Protein AF-A0A081FZS7-F1 (afdb_monomer)

Mean predicted aligned error: 20.23 Å

Sequence (97 aa):
MNGGWRQSRFDQELDEPLGPLANLLDLMLVFACGLIAALVAQSPSLAEHFKPRQAISQGRELPQMPKGMEGAAGQGFESVGQVYRDPKTGKLILIGD

Solvent-accessible surface area (backbone atoms only — not comparable to full-atom values): 6628 Å² total; per-residue (Å²): 138,88,80,87,86,83,75,82,72,74,72,65,55,73,78,49,76,54,68,72,47,53,61,50,50,52,53,50,49,54,48,50,53,52,52,51,52,52,52,39,73,73,32,68,75,53,40,59,72,68,48,77,78,74,83,75,72,78,80,74,84,69,97,63,80,68,92,84,63,89,78,79,66,73,92,84,77,77,92,71,58,54,76,45,68,41,90,89,76,68,47,77,46,76,48,56,132

Organism: NCBI:txid1232683

InterPro domains:
  IPR01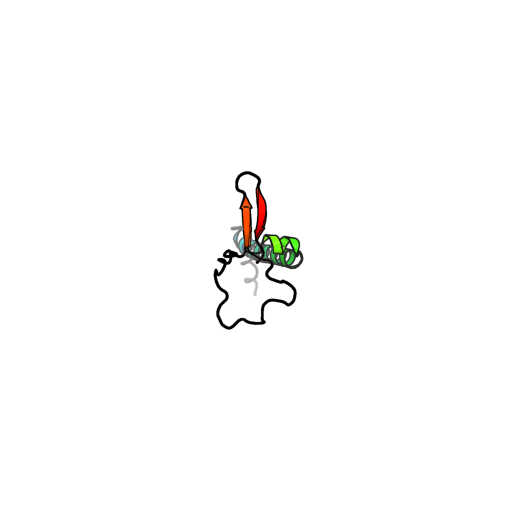8676 Protein of unknown function DUF2149 [PF09919] (21-95)

Foldseek 3Di:
DDDPPDPPDPVVCVVDVCPVVVVVVVVVVVVVVVVVVVVCVVDVVNVVVVPDPPPPDPDDDDPDDPPPPPPPDDPDDDDQADWDADPVPRDIDGDGD

Secondary structure (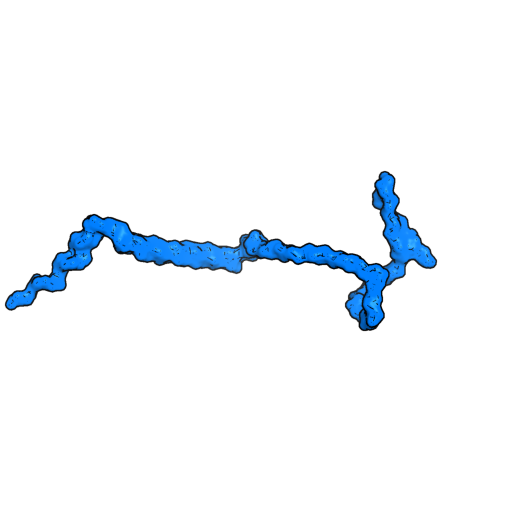DSSP, 8-state):
----SSSSSSSSTTS-TTHHHHHHHHHHHHHHHHHHHHHHHH-HHHHHHHS-----PPPPPPSS--TT-TT-S-TT-----EEEE-TTT--EEEE--

Radius of gyration: 34.73 Å; Cα contacts (8 Å, |Δi|>4): 28; chains: 1; bounding box: 78×38×82 Å

Structure (mmCIF, N/CA/C/O backbone):
data_AF-A0A081FZS7-F1
#
_entry.id   AF-A0A081FZS7-F1
#
loop_
_atom_site.group_PDB
_atom_site.id
_atom_site.type_symbol
_atom_site.label_atom_id
_atom_site.label_alt_id
_atom_site.label_comp_id
_atom_site.label_asym_id
_atom_site.label_entity_id
_atom_site.label_seq_id
_atom_site.pdbx_PDB_ins_code
_atom_site.Cartn_x
_atom_site.Cartn_y
_atom_site.Cartn_z
_atom_site.occupancy
_atom_site.B_iso_or_equiv
_atom_site.auth_seq_id
_atom_site.auth_comp_id
_atom_site.auth_asym_id
_atom_site.auth_atom_id
_atom_site.pdbx_PDB_model_num
ATOM 1 N N . MET A 1 1 ? 41.594 -15.079 -45.846 1.00 41.62 1 MET A N 1
ATOM 2 C CA . MET A 1 1 ? 41.977 -14.184 -44.734 1.00 41.62 1 MET A CA 1
ATOM 3 C C . MET A 1 1 ? 40.691 -13.634 -44.138 1.00 41.62 1 MET A C 1
ATOM 5 O O . MET A 1 1 ? 40.004 -12.869 -44.795 1.00 41.62 1 MET A O 1
ATOM 9 N N . ASN A 1 2 ? 40.302 -14.159 -42.975 1.00 48.62 2 ASN A N 1
ATOM 10 C CA . ASN A 1 2 ? 39.045 -13.862 -42.284 1.00 48.62 2 ASN A CA 1
ATOM 11 C C . ASN A 1 2 ? 39.269 -12.702 -41.306 1.00 48.62 2 ASN A C 1
ATOM 13 O O . ASN A 1 2 ? 40.106 -12.832 -40.418 1.00 48.62 2 ASN A O 1
ATOM 17 N N . GLY A 1 3 ? 38.519 -11.607 -41.437 1.00 58.59 3 GLY A N 1
ATOM 18 C CA . GLY A 1 3 ? 38.618 -10.470 -40.509 1.00 58.59 3 GLY A CA 1
ATOM 19 C C . GLY A 1 3 ? 37.404 -9.537 -40.469 1.00 58.59 3 GLY A C 1
ATOM 20 O O . GLY A 1 3 ? 37.520 -8.437 -39.954 1.00 58.59 3 GLY A O 1
ATOM 21 N N . GLY A 1 4 ? 36.251 -9.939 -41.016 1.00 58.53 4 GLY A N 1
ATOM 22 C CA . GLY A 1 4 ? 35.124 -9.028 -41.271 1.00 58.53 4 GLY A CA 1
ATOM 23 C C . GLY A 1 4 ? 33.986 -8.997 -40.242 1.00 58.53 4 GLY A C 1
ATOM 24 O O . GLY A 1 4 ? 32.958 -8.406 -40.533 1.00 58.53 4 GLY A O 1
ATOM 25 N N . TRP A 1 5 ? 34.101 -9.639 -39.074 1.00 57.78 5 TRP A N 1
ATOM 26 C CA . TRP A 1 5 ? 32.917 -9.936 -38.238 1.00 57.78 5 TRP A CA 1
ATOM 27 C C . TRP A 1 5 ? 32.982 -9.439 -36.788 1.00 57.78 5 TRP A C 1
ATOM 29 O O . TRP A 1 5 ? 32.302 -9.982 -35.920 1.00 57.78 5 TRP A O 1
ATOM 39 N N . ARG A 1 6 ? 33.794 -8.418 -36.489 1.00 56.34 6 ARG A N 1
ATOM 40 C CA . ARG A 1 6 ? 33.913 -7.878 -35.118 1.00 56.34 6 ARG A CA 1
ATOM 41 C C . ARG A 1 6 ? 33.586 -6.391 -34.948 1.00 56.34 6 ARG A C 1
ATOM 43 O O . ARG A 1 6 ? 33.717 -5.908 -33.833 1.00 56.34 6 ARG A O 1
ATOM 50 N N . GLN A 1 7 ? 33.123 -5.687 -35.982 1.00 61.50 7 GLN A N 1
ATOM 51 C CA . GLN A 1 7 ? 32.993 -4.219 -35.931 1.00 61.50 7 GLN A CA 1
ATOM 52 C C . GLN A 1 7 ? 31.569 -3.642 -36.019 1.00 61.50 7 GLN A C 1
ATOM 54 O O . GLN A 1 7 ? 31.422 -2.438 -36.146 1.00 61.50 7 GLN A O 1
ATOM 59 N N . SER A 1 8 ? 30.506 -4.446 -35.928 1.00 59.19 8 SER A N 1
ATOM 60 C CA . SER A 1 8 ? 29.164 -3.976 -36.336 1.00 59.19 8 SER A CA 1
ATOM 61 C C . SER A 1 8 ? 28.093 -3.884 -35.246 1.00 59.19 8 SER A C 1
ATOM 63 O O . SER A 1 8 ? 26.945 -3.633 -35.589 1.00 59.19 8 SER A O 1
ATOM 65 N N . ARG A 1 9 ? 28.394 -4.108 -33.958 1.00 57.53 9 ARG A N 1
ATOM 66 C CA . ARG A 1 9 ? 27.351 -4.031 -32.906 1.00 57.53 9 ARG A CA 1
ATOM 67 C C . ARG A 1 9 ? 27.622 -3.097 -31.734 1.00 57.53 9 ARG A C 1
ATOM 69 O O . ARG A 1 9 ? 26.659 -2.687 -31.113 1.00 57.53 9 ARG A O 1
ATOM 76 N N . PHE A 1 10 ? 28.874 -2.727 -31.479 1.00 56.09 10 PHE A N 1
ATOM 77 C CA . PHE A 1 10 ? 29.204 -1.792 -30.397 1.00 56.09 10 PHE A CA 1
ATOM 78 C C . PHE A 1 10 ? 29.358 -0.339 -30.879 1.00 56.09 10 PHE A C 1
ATOM 80 O O . PHE A 1 10 ? 29.096 0.574 -30.110 1.00 56.09 10 PHE A O 1
ATOM 87 N N . ASP A 1 11 ? 29.702 -0.106 -32.154 1.00 56.19 11 ASP A N 1
ATOM 88 C CA . ASP A 1 11 ? 29.896 1.257 -32.689 1.00 56.19 11 ASP A CA 1
ATOM 89 C C . ASP A 1 11 ? 28.588 1.951 -33.128 1.00 56.19 11 ASP A C 1
ATOM 91 O O . ASP A 1 11 ? 28.558 3.171 -33.235 1.00 56.19 11 ASP A O 1
ATOM 95 N N . GLN A 1 12 ? 27.487 1.215 -33.347 1.00 54.31 12 GLN A N 1
ATOM 96 C CA . GLN A 1 12 ? 26.161 1.802 -33.645 1.00 54.31 12 GLN A CA 1
ATOM 97 C C . GLN A 1 12 ? 25.387 2.231 -32.391 1.00 54.31 12 GLN A C 1
ATOM 99 O O . GLN A 1 12 ? 24.415 2.973 -32.478 1.00 54.31 12 GLN A O 1
ATOM 104 N N . GLU A 1 13 ? 25.813 1.766 -31.221 1.00 53.72 13 GLU A N 1
ATOM 105 C CA . GLU A 1 13 ? 25.126 1.983 -29.946 1.00 53.72 13 GLU A CA 1
ATOM 106 C C . GLU A 1 13 ? 25.411 3.383 -29.359 1.00 53.72 13 GLU A C 1
ATOM 108 O O . GLU A 1 13 ? 24.764 3.813 -28.407 1.00 53.72 13 GLU A O 1
ATOM 113 N N . LEU A 1 14 ? 26.343 4.125 -29.973 1.00 54.47 14 LEU A N 1
ATOM 114 C CA . LEU A 1 14 ? 26.641 5.527 -29.668 1.00 54.47 14 LEU A CA 1
ATOM 115 C C . LEU A 1 14 ? 25.676 6.524 -30.340 1.00 54.47 14 LEU A C 1
ATOM 117 O O . LEU A 1 14 ? 25.672 7.688 -29.945 1.00 54.47 14 LEU A O 1
ATOM 121 N N . ASP A 1 15 ? 24.876 6.094 -31.326 1.00 57.78 15 ASP A N 1
ATOM 122 C CA . ASP A 1 15 ? 24.035 6.990 -32.145 1.00 57.78 15 ASP A CA 1
ATOM 123 C C . ASP A 1 15 ? 22.611 7.182 -31.574 1.00 57.78 15 ASP A C 1
ATOM 125 O O . ASP A 1 15 ? 21.917 8.127 -31.929 1.00 57.78 15 ASP A O 1
ATOM 129 N N . GLU A 1 16 ? 22.187 6.342 -30.619 1.00 60.50 16 GLU A N 1
ATOM 130 C CA . GLU A 1 16 ? 20.933 6.516 -29.873 1.00 60.50 16 GLU A CA 1
ATOM 131 C C . GLU A 1 16 ? 21.149 6.131 -28.392 1.00 60.50 16 GLU A C 1
ATOM 133 O O . GLU A 1 16 ? 20.927 4.982 -27.992 1.00 60.50 16 GLU A O 1
ATOM 138 N N . PRO A 1 17 ? 21.588 7.077 -27.538 1.00 58.16 17 PRO A N 1
ATOM 139 C CA . PRO A 1 17 ? 22.092 6.791 -26.190 1.00 58.16 17 PRO A CA 1
ATOM 140 C C . PRO A 1 17 ? 21.050 6.173 -25.242 1.00 58.16 17 PRO A C 1
ATOM 142 O O . PRO A 1 17 ? 21.399 5.699 -24.164 1.00 58.16 17 PRO A O 1
ATOM 145 N N . LEU A 1 18 ? 19.769 6.176 -25.619 1.00 61.06 18 LEU A N 1
ATOM 146 C CA . LEU A 1 18 ? 18.656 5.711 -24.791 1.00 61.06 18 LEU A CA 1
ATOM 147 C C . LEU A 1 18 ? 18.220 4.265 -25.073 1.00 61.06 18 LEU A C 1
ATOM 149 O O . LEU A 1 18 ? 17.522 3.687 -24.240 1.00 61.06 18 LEU A O 1
ATOM 153 N N . GLY A 1 19 ? 18.629 3.659 -26.194 1.00 66.81 19 GLY A N 1
ATOM 154 C CA . GLY A 1 19 ? 18.201 2.301 -26.569 1.00 66.81 19 GLY A CA 1
ATOM 155 C C . GLY A 1 19 ? 18.596 1.228 -25.539 1.00 66.81 19 GLY A C 1
ATOM 156 O O . GLY A 1 19 ? 17.727 0.505 -25.048 1.00 66.81 19 GLY A O 1
ATOM 157 N N . PRO A 1 20 ? 19.875 1.160 -25.127 1.00 69.00 20 PRO A N 1
ATOM 158 C CA . PRO A 1 20 ? 20.336 0.223 -24.096 1.00 69.00 20 PRO A CA 1
ATOM 159 C C . PRO A 1 20 ? 19.971 0.665 -22.670 1.00 69.00 20 PRO A C 1
ATOM 161 O O . PRO A 1 20 ? 19.804 -0.172 -21.780 1.00 69.00 20 PRO A O 1
ATOM 164 N N . LEU A 1 21 ?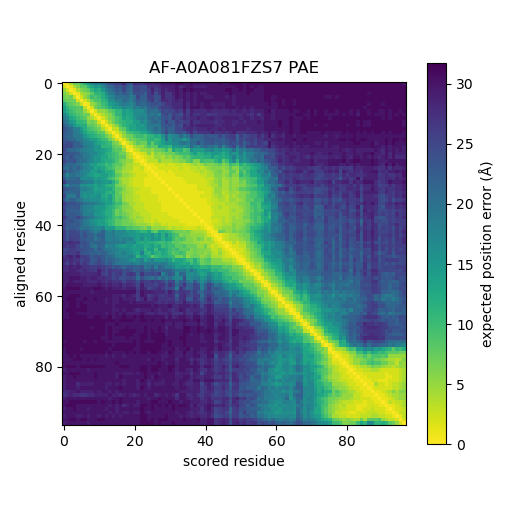 19.813 1.977 -22.441 1.00 69.19 21 LEU A N 1
ATOM 165 C CA . LEU A 1 21 ? 19.436 2.536 -21.138 1.00 69.19 21 LEU A CA 1
ATOM 166 C C . LEU A 1 21 ? 17.980 2.243 -20.771 1.00 69.19 21 LEU A C 1
ATOM 168 O O . LEU A 1 21 ? 17.695 2.052 -19.594 1.00 69.19 21 LEU A O 1
ATOM 172 N N . ALA A 1 22 ? 17.063 2.158 -21.736 1.00 74.88 22 ALA A N 1
ATOM 173 C CA . ALA A 1 22 ? 15.657 1.855 -21.463 1.00 74.88 22 ALA A CA 1
ATOM 174 C C . ALA A 1 22 ? 15.481 0.507 -20.738 1.00 74.88 22 ALA A C 1
ATOM 176 O O . ALA A 1 22 ? 14.751 0.419 -19.752 1.00 74.88 22 ALA A O 1
ATOM 177 N N . ASN A 1 23 ? 16.218 -0.521 -21.168 1.00 78.81 23 ASN A N 1
ATOM 178 C CA . ASN A 1 23 ? 16.216 -1.834 -20.519 1.00 78.81 23 ASN A CA 1
ATOM 179 C C . ASN A 1 23 ? 16.871 -1.797 -19.123 1.00 78.81 23 ASN A C 1
ATOM 181 O O . ASN A 1 23 ? 16.445 -2.497 -18.207 1.00 78.81 23 ASN A O 1
ATOM 185 N N . LEU A 1 24 ? 17.890 -0.951 -18.935 1.00 85.88 24 LEU A N 1
ATOM 186 C CA . LEU A 1 24 ? 18.509 -0.738 -17.626 1.00 85.88 24 LEU A CA 1
ATOM 187 C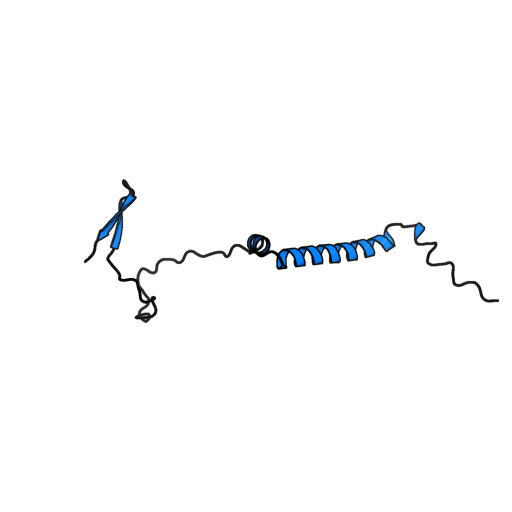 C . LEU A 1 24 ? 17.556 -0.027 -16.656 1.00 85.88 24 LEU A C 1
ATOM 189 O O . LEU A 1 24 ? 17.490 -0.400 -15.487 1.00 85.88 24 LEU A O 1
ATOM 193 N N . LEU A 1 25 ? 16.806 0.968 -17.134 1.00 86.69 25 LEU A N 1
ATOM 194 C CA . LEU A 1 25 ? 15.803 1.667 -16.335 1.00 86.69 25 LEU A CA 1
ATOM 195 C C . LEU A 1 25 ? 14.686 0.718 -15.897 1.00 86.69 25 LEU A C 1
ATOM 197 O O . LEU A 1 25 ? 14.307 0.764 -14.732 1.00 86.69 25 LEU A O 1
ATOM 201 N N . ASP A 1 26 ? 14.208 -0.169 -16.772 1.00 89.56 26 ASP A N 1
ATOM 202 C CA . ASP A 1 26 ? 13.196 -1.169 -16.404 1.00 89.56 26 ASP A CA 1
ATOM 203 C C . ASP A 1 26 ? 13.711 -2.105 -15.297 1.00 89.56 26 ASP A C 1
ATOM 205 O O . ASP A 1 26 ? 13.079 -2.263 -14.251 1.00 89.56 26 ASP A O 1
ATOM 209 N N . LEU A 1 27 ? 14.938 -2.615 -15.437 1.00 89.69 27 LEU A N 1
ATOM 210 C CA . LEU A 1 27 ? 15.570 -3.431 -14.398 1.00 89.69 27 LEU A CA 1
ATOM 211 C C . LEU A 1 27 ? 15.771 -2.664 -13.076 1.00 89.69 27 LEU A C 1
ATOM 213 O O . LEU A 1 27 ? 15.544 -3.212 -11.994 1.00 89.69 27 LEU A O 1
ATOM 217 N N . MET A 1 28 ? 16.174 -1.393 -13.143 1.00 94.88 28 MET A N 1
ATOM 218 C CA . MET A 1 28 ? 16.310 -0.528 -11.968 1.00 94.88 28 MET A CA 1
ATOM 219 C C . MET A 1 28 ? 14.964 -0.276 -11.282 1.00 94.88 28 MET A C 1
ATOM 221 O O . MET A 1 28 ? 14.904 -0.278 -10.051 1.00 94.88 28 MET A O 1
ATOM 225 N N . LEU A 1 29 ? 13.889 -0.084 -12.049 1.00 94.06 29 LEU A N 1
ATOM 226 C CA . LEU A 1 29 ? 12.540 0.094 -11.516 1.00 94.06 29 LEU A CA 1
ATOM 227 C C . LEU A 1 29 ? 12.033 -1.192 -10.856 1.00 94.06 29 LEU A C 1
ATOM 229 O O . LEU A 1 29 ? 11.508 -1.126 -9.744 1.00 94.06 29 LEU A O 1
ATOM 233 N N . VAL A 1 30 ? 12.266 -2.360 -11.462 1.00 95.31 30 VAL A N 1
ATOM 234 C CA . VAL A 1 30 ? 11.945 -3.662 -10.850 1.00 95.31 30 VAL A CA 1
ATOM 235 C C . VAL A 1 30 ? 12.683 -3.836 -9.518 1.00 95.31 30 VAL A C 1
ATOM 237 O O . VAL A 1 30 ? 12.074 -4.236 -8.522 1.00 95.31 30 VAL A O 1
ATOM 240 N N . PHE A 1 31 ? 13.968 -3.474 -9.456 1.00 96.25 31 PHE A N 1
ATOM 241 C CA . PHE A 1 31 ? 14.745 -3.531 -8.216 1.00 96.25 31 PHE A CA 1
ATOM 242 C C . PHE A 1 31 ? 14.231 -2.545 -7.156 1.00 96.25 31 PHE A C 1
ATOM 244 O O . PHE A 1 31 ? 14.062 -2.920 -5.994 1.00 96.25 31 PHE A O 1
ATOM 251 N N . ALA A 1 32 ? 13.927 -1.306 -7.549 1.00 96.31 32 ALA A N 1
ATOM 252 C CA . ALA A 1 32 ? 13.377 -0.293 -6.652 1.00 96.31 32 ALA A CA 1
ATOM 253 C C . ALA A 1 32 ? 12.021 -0.725 -6.070 1.00 96.31 32 ALA A C 1
ATOM 255 O O . ALA A 1 32 ? 11.821 -0.655 -4.856 1.00 96.31 32 ALA A O 1
ATOM 256 N N . CYS A 1 33 ? 11.116 -1.244 -6.904 1.00 95.31 33 CYS A N 1
ATOM 257 C CA . CYS A 1 33 ? 9.837 -1.792 -6.456 1.00 95.31 33 CYS A CA 1
ATOM 258 C C . CYS A 1 33 ? 10.024 -2.976 -5.498 1.00 95.31 33 CYS A C 1
ATOM 260 O O . CYS A 1 33 ? 9.367 -3.026 -4.456 1.00 95.31 33 CYS A O 1
ATOM 262 N N . GLY A 1 34 ? 10.942 -3.896 -5.808 1.00 95.00 34 GLY A N 1
ATOM 263 C CA . GLY A 1 34 ? 11.266 -5.026 -4.935 1.00 95.00 34 GLY A CA 1
ATOM 264 C C . GLY A 1 34 ? 11.788 -4.586 -3.564 1.00 95.00 34 GLY A C 1
ATOM 265 O O . GLY A 1 34 ? 11.361 -5.118 -2.538 1.00 95.00 34 GLY A O 1
ATOM 266 N N . LEU A 1 35 ? 12.652 -3.569 -3.527 1.00 95.00 35 LEU A N 1
ATOM 267 C CA . LEU A 1 35 ? 13.195 -3.015 -2.287 1.00 95.00 35 LEU A CA 1
ATOM 268 C C . LEU A 1 35 ? 12.112 -2.321 -1.448 1.00 95.00 35 LEU A C 1
ATOM 270 O O . LEU A 1 35 ? 12.044 -2.542 -0.241 1.00 95.00 35 LEU A O 1
ATOM 274 N N . ILE A 1 36 ? 11.219 -1.550 -2.075 1.00 92.75 36 ILE A N 1
ATOM 275 C CA . ILE A 1 36 ? 10.070 -0.934 -1.391 1.00 92.75 36 ILE A CA 1
ATOM 276 C C . ILE A 1 36 ? 9.165 -2.013 -0.781 1.00 92.75 36 ILE A C 1
ATOM 278 O O . ILE A 1 36 ? 8.806 -1.917 0.393 1.00 92.75 36 ILE A O 1
ATOM 282 N N . ALA A 1 37 ? 8.835 -3.064 -1.539 1.00 90.88 37 ALA A N 1
ATOM 283 C CA . ALA A 1 37 ? 8.011 -4.168 -1.048 1.00 90.88 37 ALA A CA 1
ATOM 284 C C . ALA A 1 37 ? 8.662 -4.889 0.147 1.00 90.88 37 ALA A C 1
ATOM 286 O O . ALA A 1 37 ? 7.988 -5.166 1.142 1.00 90.88 37 ALA A O 1
ATOM 287 N N . ALA A 1 38 ? 9.974 -5.136 0.089 1.00 92.56 38 ALA A N 1
ATOM 288 C CA . ALA A 1 38 ? 10.724 -5.745 1.186 1.00 92.56 38 ALA A CA 1
ATOM 289 C C . ALA A 1 38 ? 10.731 -4.867 2.451 1.00 92.56 38 ALA A C 1
ATOM 291 O O . ALA A 1 38 ? 10.527 -5.376 3.555 1.00 92.56 38 ALA A O 1
ATOM 292 N N . LEU A 1 39 ? 10.907 -3.548 2.304 1.00 90.75 39 LEU A N 1
ATOM 293 C CA . LEU A 1 39 ? 10.862 -2.602 3.424 1.00 90.75 39 LEU A CA 1
ATOM 294 C C . LEU A 1 39 ? 9.475 -2.537 4.077 1.00 90.75 39 LEU A C 1
ATOM 296 O O . LEU A 1 39 ? 9.373 -2.538 5.306 1.00 90.75 39 LEU A 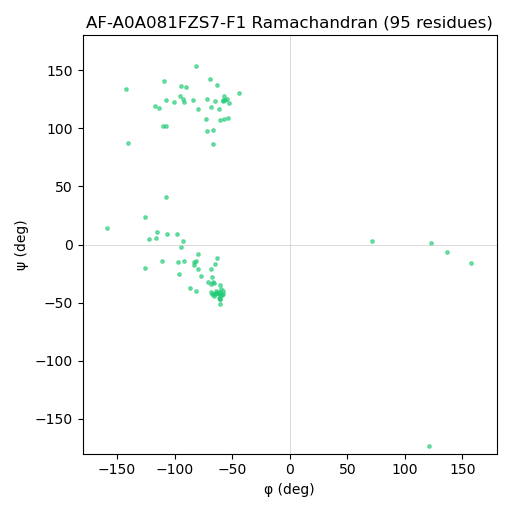O 1
ATOM 300 N N . VAL A 1 40 ? 8.407 -2.524 3.275 1.00 88.62 40 VAL A N 1
ATOM 301 C CA . VAL A 1 40 ? 7.025 -2.559 3.784 1.00 88.62 40 VAL A CA 1
ATOM 302 C C . VAL A 1 40 ? 6.749 -3.872 4.520 1.00 88.62 40 VAL A C 1
ATOM 304 O O . VAL A 1 40 ? 6.163 -3.850 5.598 1.00 88.62 40 VAL A O 1
ATO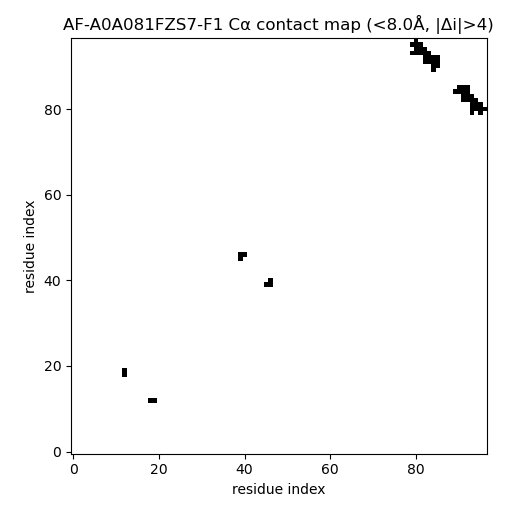M 307 N N . ALA A 1 41 ? 7.215 -5.008 3.994 1.00 85.50 41 ALA A N 1
ATOM 308 C CA . ALA A 1 41 ? 7.047 -6.307 4.645 1.00 85.50 41 ALA A CA 1
ATOM 309 C C . ALA A 1 41 ? 7.815 -6.415 5.977 1.00 85.50 41 ALA A C 1
ATOM 311 O O . ALA A 1 41 ? 7.349 -7.075 6.905 1.00 85.50 41 ALA A O 1
ATOM 312 N N . GLN A 1 42 ? 8.977 -5.765 6.087 1.00 87.81 42 GLN A N 1
ATOM 313 C CA . GLN A 1 42 ? 9.801 -5.794 7.298 1.00 87.81 42 GLN A CA 1
ATOM 314 C C . GLN A 1 42 ? 9.300 -4.845 8.400 1.00 87.81 42 GLN A C 1
ATOM 316 O O . GLN A 1 42 ? 9.630 -5.052 9.567 1.00 87.81 42 GLN A O 1
ATOM 321 N N . SER A 1 43 ? 8.511 -3.819 8.064 1.00 82.69 43 SER A N 1
ATOM 322 C CA . SER A 1 43 ? 8.058 -2.791 9.010 1.00 82.69 43 SER A CA 1
ATOM 323 C C . SER A 1 43 ? 6.552 -2.906 9.317 1.00 82.69 43 SER A C 1
ATOM 325 O O . SER A 1 43 ? 5.714 -2.438 8.543 1.00 82.69 43 SER A O 1
ATOM 327 N N . PRO A 1 44 ? 6.161 -3.464 10.484 1.00 73.25 44 PRO A N 1
ATOM 328 C CA . PRO A 1 44 ? 4.751 -3.652 10.842 1.00 73.25 44 PRO A CA 1
ATOM 329 C C . PRO A 1 44 ? 3.965 -2.336 10.904 1.00 73.25 44 PRO A C 1
ATOM 331 O O . PRO A 1 44 ? 2.799 -2.291 10.524 1.00 73.25 44 PRO A O 1
ATOM 334 N N . SER A 1 45 ? 4.614 -1.252 11.340 1.00 75.00 45 SER A N 1
ATOM 335 C CA . SER A 1 45 ? 4.027 0.092 11.426 1.00 75.00 45 SER A CA 1
ATOM 336 C C . SER A 1 45 ? 3.696 0.698 10.060 1.00 75.00 45 SER A C 1
ATOM 338 O O . SER A 1 45 ? 2.724 1.448 9.934 1.00 75.00 45 SER A O 1
ATOM 340 N N . LEU A 1 46 ? 4.485 0.371 9.035 1.00 71.62 46 LEU A N 1
ATOM 341 C CA . LEU A 1 46 ? 4.259 0.820 7.667 1.00 71.62 46 LEU A CA 1
ATOM 342 C C . LEU A 1 46 ? 3.204 -0.062 6.993 1.00 71.62 46 LEU A C 1
ATOM 344 O O . LEU A 1 46 ? 2.299 0.454 6.346 1.00 71.62 46 LEU A O 1
ATOM 348 N N . ALA A 1 47 ? 3.239 -1.375 7.235 1.00 73.25 47 ALA A N 1
ATOM 349 C CA . ALA A 1 47 ? 2.195 -2.294 6.790 1.00 73.25 47 ALA A CA 1
ATOM 350 C C . ALA A 1 47 ? 0.803 -1.909 7.329 1.00 73.25 47 ALA A C 1
ATOM 352 O O . ALA A 1 47 ? -0.167 -1.951 6.579 1.00 73.25 47 ALA A O 1
ATOM 353 N N . GLU A 1 48 ? 0.694 -1.473 8.591 1.00 75.38 48 GLU A N 1
ATOM 354 C CA . GLU A 1 48 ? -0.550 -0.938 9.173 1.00 75.38 48 GLU A CA 1
ATOM 355 C C . GLU A 1 48 ? -1.079 0.296 8.423 1.00 75.38 48 GLU A C 1
ATOM 357 O O . GLU A 1 48 ? -2.284 0.403 8.211 1.00 75.38 48 GLU A O 1
ATOM 362 N N . HIS A 1 49 ? -0.196 1.192 7.966 1.00 75.44 49 HIS A N 1
ATOM 363 C CA . HIS A 1 49 ? -0.581 2.370 7.174 1.00 75.44 49 HIS A CA 1
ATOM 364 C C . HIS A 1 49 ? -1.115 2.012 5.784 1.00 75.44 49 HIS A C 1
ATOM 366 O O . HIS A 1 49 ? -1.934 2.746 5.232 1.00 75.44 49 HIS A O 1
ATOM 372 N N . PHE A 1 50 ? -0.667 0.886 5.226 1.00 71.75 50 PHE A N 1
ATOM 373 C CA . PHE A 1 50 ? -1.118 0.380 3.931 1.00 71.75 50 PHE A CA 1
ATOM 374 C C . PHE A 1 50 ? -2.257 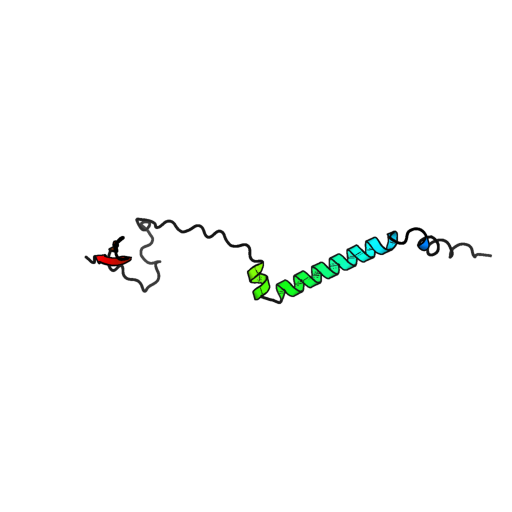-0.644 4.038 1.00 71.75 50 PHE A C 1
ATOM 376 O O . PHE A 1 50 ? -2.770 -1.085 3.007 1.00 71.75 50 PHE A O 1
ATOM 383 N N . LYS A 1 51 ? -2.701 -1.015 5.251 1.00 75.62 51 LYS A N 1
ATOM 384 C CA . LYS A 1 51 ? -3.885 -1.866 5.409 1.00 75.62 51 LYS A CA 1
ATOM 385 C C . LYS A 1 51 ? -5.110 -1.103 4.891 1.00 75.62 51 LYS A C 1
ATOM 387 O O . LYS A 1 51 ? -5.406 -0.017 5.397 1.00 75.62 51 LYS A O 1
ATOM 392 N N . PRO A 1 52 ? -5.865 -1.657 3.926 1.00 73.50 52 PRO A N 1
ATOM 393 C CA . PRO A 1 52 ? -7.135 -1.069 3.538 1.00 73.50 52 PRO A CA 1
ATOM 394 C C . PRO A 1 52 ? -8.021 -1.011 4.781 1.00 73.50 52 PRO A C 1
ATOM 396 O O . PRO A 1 52 ? -8.219 -2.020 5.463 1.00 73.50 52 PRO A O 1
ATOM 399 N N . ARG A 1 53 ? -8.515 0.189 5.104 1.00 69.94 53 ARG A N 1
ATOM 400 C CA . ARG A 1 53 ? -9.426 0.403 6.230 1.00 69.94 53 ARG A CA 1
ATOM 401 C C . ARG A 1 53 ? -10.628 -0.505 5.996 1.00 69.94 53 ARG A C 1
ATOM 403 O O . ARG A 1 53 ? -11.399 -0.271 5.067 1.00 69.94 53 ARG A O 1
ATOM 410 N N . GLN A 1 54 ? -10.745 -1.575 6.781 1.00 68.81 54 GLN A N 1
ATOM 411 C CA . G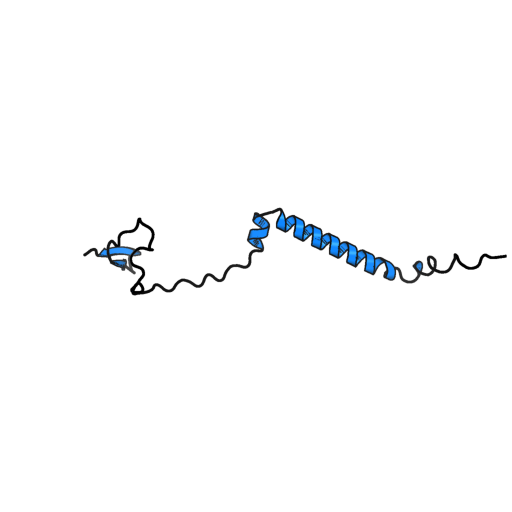LN A 1 54 ? -11.903 -2.454 6.695 1.00 68.81 54 GLN A CA 1
ATOM 412 C C . GLN A 1 54 ? -13.137 -1.587 6.921 1.00 68.81 54 GLN A C 1
ATOM 414 O O . GLN A 1 54 ? -13.221 -0.862 7.914 1.00 68.81 54 GLN A O 1
ATOM 419 N N . ALA A 1 55 ? -14.066 -1.628 5.968 1.00 65.00 55 ALA A N 1
ATOM 420 C CA . ALA A 1 55 ? -15.377 -1.035 6.133 1.00 65.00 55 ALA A CA 1
ATOM 421 C C . ALA A 1 55 ? -16.097 -1.840 7.219 1.00 65.00 55 ALA A C 1
ATOM 423 O O . ALA A 1 55 ? -16.781 -2.824 6.948 1.00 65.00 55 ALA A O 1
ATOM 424 N N . ILE A 1 56 ? -15.868 -1.459 8.474 1.00 65.44 56 ILE A N 1
ATOM 425 C CA . ILE A 1 56 ? -16.619 -1.964 9.613 1.00 65.44 56 ILE A CA 1
ATOM 426 C C . ILE A 1 56 ? -18.038 -1.431 9.446 1.00 65.44 56 ILE A C 1
ATOM 428 O O . ILE A 1 56 ? -18.326 -0.271 9.740 1.00 65.44 56 ILE A O 1
ATOM 432 N N . SER A 1 57 ? -18.921 -2.276 8.915 1.00 66.31 57 SER A N 1
ATOM 433 C CA . SER A 1 57 ? -20.354 -2.038 9.011 1.00 66.31 57 SER A CA 1
ATOM 434 C C . SER A 1 57 ? -20.689 -2.045 10.493 1.00 66.31 57 SER A C 1
ATOM 436 O O . SER A 1 57 ? -20.498 -3.063 11.157 1.00 66.31 57 SER A O 1
ATOM 438 N N . GLN A 1 58 ? -21.161 -0.914 11.020 1.00 64.62 58 GLN A N 1
ATOM 439 C CA . GLN A 1 58 ? -21.690 -0.878 12.378 1.00 64.62 58 GLN A CA 1
ATOM 440 C C . GLN A 1 58 ? -22.752 -1.974 12.497 1.00 64.62 58 GLN A C 1
ATOM 442 O O . GLN A 1 58 ? -23.695 -2.027 11.702 1.00 64.62 58 GLN A O 1
ATOM 447 N N . GLY A 1 59 ? -22.546 -2.893 13.443 1.00 62.56 59 GLY A N 1
ATOM 448 C CA . GLY A 1 59 ? -23.544 -3.895 13.778 1.00 62.56 59 GLY A CA 1
ATOM 449 C C . GLY A 1 59 ? -24.814 -3.165 14.189 1.00 62.56 59 GLY A C 1
ATOM 450 O O . GLY A 1 59 ? -24.782 -2.300 15.060 1.00 62.56 59 GLY A O 1
ATOM 451 N N . ARG A 1 60 ? -25.926 -3.457 13.516 1.00 64.88 60 ARG A N 1
ATOM 452 C CA . ARG A 1 60 ? -27.231 -2.960 13.941 1.00 64.88 60 ARG A CA 1
ATOM 453 C C . ARG A 1 60 ? -27.601 -3.741 15.198 1.00 64.88 60 ARG A C 1
ATOM 455 O O . ARG A 1 60 ? -27.568 -4.969 15.161 1.00 64.88 60 ARG A O 1
ATOM 462 N N . GLU A 1 61 ? -27.913 -3.048 16.289 1.00 57.38 61 GLU A N 1
ATOM 463 C CA . GLU A 1 61 ? -28.403 -3.710 17.498 1.00 57.38 61 GLU A CA 1
ATOM 464 C C . GLU A 1 61 ? -29.623 -4.561 17.135 1.00 57.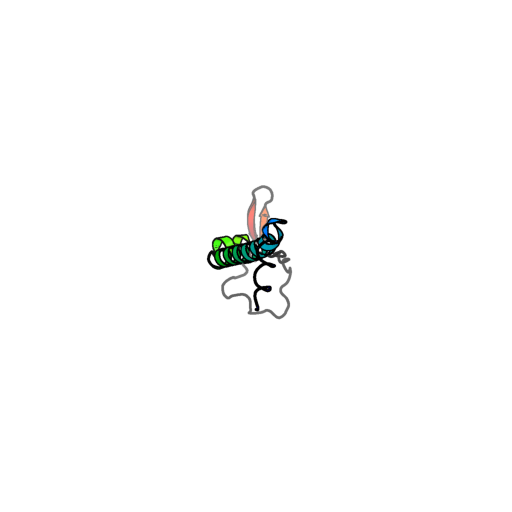38 61 GLU A C 1
ATOM 466 O O . GLU A 1 61 ? -30.569 -4.074 16.507 1.00 57.38 61 GLU A O 1
ATOM 471 N N . LEU A 1 62 ? -29.573 -5.854 17.461 1.00 59.84 62 LEU A N 1
ATOM 472 C CA . LEU A 1 62 ? -30.736 -6.717 17.326 1.00 59.84 62 LEU A CA 1
ATOM 473 C C . LEU A 1 62 ? -31.641 -6.456 18.538 1.00 59.84 62 LEU A C 1
ATOM 475 O O . LEU A 1 62 ? -31.226 -6.754 19.656 1.00 59.84 62 LEU A O 1
ATOM 479 N N . PRO A 1 63 ? -32.875 -5.950 18.349 1.00 61.09 63 PRO A N 1
ATOM 480 C CA . PRO A 1 63 ? -33.792 -5.692 19.460 1.00 61.09 63 PRO A CA 1
ATOM 481 C C . PRO A 1 63 ? -34.223 -6.973 20.189 1.00 61.09 63 PRO A C 1
ATOM 483 O O . PRO A 1 63 ? -34.745 -6.900 21.296 1.00 61.09 63 PRO A O 1
ATOM 486 N N . GLN A 1 64 ? -34.025 -8.146 19.579 1.00 58.28 64 GLN A N 1
ATOM 487 C CA . GLN A 1 64 ? -34.255 -9.447 20.201 1.00 58.28 64 GLN A CA 1
ATOM 488 C C . GLN A 1 64 ? -33.175 -10.431 19.755 1.00 58.28 64 GLN A C 1
ATOM 490 O O . GLN A 1 64 ? -32.866 -10.528 18.564 1.00 58.28 64 GLN A O 1
ATOM 495 N N . MET A 1 65 ? -32.613 -11.171 20.711 1.00 58.12 65 MET A N 1
ATOM 496 C CA . MET A 1 65 ? -31.685 -12.257 20.408 1.00 58.12 65 MET A CA 1
ATOM 497 C C . MET A 1 65 ? -32.411 -13.348 19.599 1.00 58.12 65 MET A C 1
ATOM 499 O O . MET A 1 65 ? -33.554 -13.687 19.927 1.00 58.12 65 MET A O 1
ATOM 503 N N . PRO A 1 66 ? -31.787 -13.916 18.549 1.00 60.50 66 PRO A N 1
ATOM 504 C CA . PRO A 1 66 ? -32.364 -15.031 17.810 1.00 60.50 66 PRO A CA 1
ATOM 505 C C . PRO A 1 66 ? -32.655 -16.197 18.759 1.00 60.50 66 PRO A C 1
ATOM 507 O O . PRO A 1 66 ? -31.774 -16.634 19.503 1.00 60.50 66 PRO A O 1
ATOM 510 N N . LYS A 1 67 ? -33.890 -16.713 18.731 1.00 58.56 67 LYS A N 1
ATOM 511 C CA . LYS A 1 67 ? -34.268 -17.909 19.497 1.00 58.56 67 LYS A CA 1
ATOM 512 C C . LYS A 1 67 ? -33.390 -19.075 19.029 1.00 58.56 67 LYS A C 1
ATOM 514 O O . LYS A 1 67 ? -33.545 -19.536 17.901 1.00 58.56 67 LYS A O 1
ATOM 519 N N . GLY A 1 68 ? -32.438 -19.483 19.868 1.00 59.03 68 GLY A N 1
ATOM 520 C CA . GLY A 1 68 ? -31.440 -20.514 19.556 1.00 59.03 68 GLY A CA 1
ATOM 521 C C . GLY A 1 68 ? -30.001 -20.203 19.993 1.00 59.03 68 GLY A C 1
ATOM 522 O O . GLY A 1 68 ? -29.158 -21.086 19.894 1.00 59.03 68 GLY A O 1
ATOM 523 N N . MET A 1 69 ? -29.703 -18.994 20.492 1.00 53.12 69 MET A N 1
ATOM 524 C CA . MET A 1 69 ? -28.403 -18.650 21.108 1.00 53.12 69 MET A CA 1
ATOM 525 C C . MET A 1 69 ? -28.476 -18.503 22.637 1.00 53.12 69 MET A C 1
ATOM 527 O O . MET A 1 69 ? -27.853 -17.621 23.225 1.00 53.12 69 MET A O 1
ATOM 531 N N . GLU A 1 70 ? -29.208 -19.384 23.312 1.00 52.50 70 GLU A N 1
ATOM 532 C CA . GLU A 1 70 ? -29.047 -19.554 24.759 1.00 52.50 70 GLU A CA 1
ATOM 533 C C . GLU A 1 70 ? -27.707 -20.265 25.011 1.00 52.50 70 GLU A C 1
ATOM 535 O O . GLU A 1 70 ? -27.596 -21.478 24.860 1.00 52.50 70 GLU A O 1
ATOM 540 N N . GLY A 1 71 ? -26.660 -19.496 25.335 1.00 52.66 71 GLY A N 1
ATOM 541 C CA . GLY A 1 71 ? -25.407 -20.040 25.884 1.00 52.66 71 GLY A CA 1
ATOM 542 C C . GLY A 1 71 ? -24.106 -19.750 25.127 1.00 52.66 71 GLY A C 1
ATOM 543 O O . GLY A 1 71 ? -23.056 -20.198 25.579 1.00 52.66 71 GLY A O 1
ATOM 544 N N . ALA A 1 72 ? -24.126 -18.994 24.021 1.00 51.16 72 ALA A N 1
ATOM 545 C CA . ALA A 1 72 ? -22.904 -18.602 23.294 1.00 51.16 72 ALA A CA 1
ATOM 546 C C . ALA A 1 72 ? -22.502 -17.122 23.477 1.00 51.16 72 ALA A C 1
ATOM 548 O O . ALA A 1 72 ? -21.597 -16.636 22.800 1.00 51.16 72 ALA A O 1
ATOM 549 N N . ALA A 1 73 ? -23.155 -16.395 24.387 1.00 51.97 73 ALA A N 1
ATOM 550 C CA . ALA A 1 73 ? -22.659 -15.114 24.877 1.00 51.97 73 ALA A CA 1
ATOM 551 C C . ALA A 1 73 ? -21.669 -15.396 26.013 1.00 51.97 73 ALA A C 1
ATOM 553 O O . ALA A 1 73 ? -21.997 -16.121 26.951 1.00 51.97 73 ALA A O 1
ATOM 554 N N . GLY A 1 74 ? -20.443 -14.883 25.887 1.00 50.09 74 GLY A N 1
ATOM 555 C CA . GLY A 1 74 ? -19.351 -15.117 26.829 1.00 50.09 74 GLY A CA 1
ATOM 556 C C . GLY A 1 74 ? -19.793 -15.006 28.289 1.00 50.09 74 GLY A C 1
ATOM 557 O O . GLY A 1 74 ? -20.452 -14.046 28.683 1.00 50.09 74 GLY A O 1
ATOM 558 N N . GLN A 1 75 ? -19.424 -16.015 29.076 1.00 57.59 75 GLN A N 1
ATOM 559 C CA . GLN A 1 75 ? -19.621 -16.053 30.521 1.00 57.59 75 GLN A CA 1
ATOM 560 C C . GLN A 1 75 ? -19.017 -14.785 31.141 1.00 57.59 75 GLN A C 1
ATOM 562 O O . GLN A 1 75 ? -17.797 -14.631 31.150 1.00 57.59 75 GLN A O 1
ATOM 567 N N . GLY A 1 76 ? -19.853 -13.867 31.628 1.00 53.69 76 GLY A N 1
ATOM 568 C CA . GLY A 1 76 ? -19.360 -12.714 32.385 1.00 53.69 76 GLY A CA 1
ATOM 569 C C . GLY A 1 76 ? -20.261 -11.486 32.445 1.00 53.69 76 GLY A C 1
ATOM 570 O O . GLY A 1 76 ? -20.032 -10.647 33.310 1.00 53.69 76 GLY A O 1
ATOM 571 N N . PHE A 1 77 ? -21.271 -11.360 31.582 1.00 64.06 77 PHE A N 1
ATOM 572 C CA . PHE A 1 77 ? -22.158 -10.193 31.596 1.00 64.06 77 PHE A CA 1
ATOM 573 C C . PHE A 1 77 ? -23.594 -10.590 31.928 1.00 64.06 77 PHE A C 1
ATOM 575 O O . PHE A 1 77 ? -24.221 -11.367 31.212 1.00 64.06 77 PHE A O 1
ATOM 582 N N . GLU A 1 78 ? -24.097 -10.038 33.028 1.00 64.12 78 GLU A N 1
ATOM 583 C CA . GLU A 1 78 ? -25.487 -10.139 33.460 1.00 64.12 78 GLU A CA 1
ATOM 584 C C . GLU A 1 78 ? -26.264 -8.920 32.950 1.00 64.12 78 GLU A C 1
ATOM 586 O O . GLU A 1 78 ? -25.775 -7.787 32.991 1.00 64.12 78 GLU A O 1
ATOM 591 N N . SER A 1 79 ? -27.469 -9.146 32.429 1.00 69.62 79 SER A N 1
ATOM 592 C CA . SER A 1 79 ? -28.346 -8.060 31.995 1.00 69.62 79 SER A CA 1
ATOM 593 C C . SER A 1 79 ? -28.916 -7.349 33.222 1.00 69.62 79 SER A C 1
ATOM 595 O O . SER A 1 79 ? -29.780 -7.892 33.898 1.00 69.62 79 SER A O 1
ATOM 597 N N . VAL A 1 80 ? -28.449 -6.129 33.490 1.00 75.44 80 VAL A N 1
ATOM 598 C CA . VAL A 1 80 ? -28.798 -5.341 34.689 1.00 75.44 80 VAL A CA 1
ATOM 599 C C . VAL A 1 80 ? -29.994 -4.389 34.509 1.00 75.44 80 VAL A C 1
ATOM 601 O O . VAL A 1 80 ? -30.322 -3.647 35.428 1.00 75.44 80 VAL A O 1
ATOM 604 N N . GLY A 1 81 ? -30.646 -4.385 33.341 1.00 80.00 81 GLY A N 1
ATOM 605 C CA . GLY A 1 81 ? -31.809 -3.535 33.043 1.00 80.00 81 GLY A CA 1
ATOM 606 C C . GLY A 1 81 ? -31.604 -2.598 31.849 1.00 80.00 81 GLY A C 1
ATOM 607 O O . GLY A 1 81 ? -30.603 -2.683 31.134 1.00 80.00 81 GLY A O 1
ATOM 608 N N . GLN A 1 82 ? -32.564 -1.703 31.604 1.00 82.69 82 GLN A N 1
ATOM 609 C CA . GLN A 1 82 ? -32.490 -0.742 30.495 1.00 82.69 82 GLN A CA 1
ATOM 610 C C . GLN A 1 82 ? -31.812 0.559 30.933 1.00 82.69 82 GLN A C 1
ATOM 612 O O . GLN A 1 82 ? -32.116 1.105 31.994 1.00 82.69 82 GLN A O 1
ATOM 617 N N . VAL A 1 83 ? -30.907 1.081 30.098 1.00 85.69 83 VAL A N 1
ATOM 618 C CA . VAL A 1 83 ? -30.205 2.346 30.356 1.00 85.69 83 VAL A CA 1
ATOM 619 C C . VAL A 1 83 ? -30.723 3.445 29.434 1.00 85.69 83 VAL A C 1
ATOM 621 O O . VAL A 1 83 ? -30.654 3.331 28.212 1.00 85.69 83 VAL A O 1
ATOM 624 N N . TYR A 1 84 ? -31.182 4.546 30.022 1.00 84.31 84 TYR A N 1
ATOM 625 C CA . TYR A 1 84 ? -31.631 5.744 29.316 1.00 84.31 84 TYR A CA 1
ATOM 626 C C . TYR A 1 84 ? -30.637 6.885 29.508 1.00 84.31 84 TYR A C 1
ATOM 628 O O . TYR A 1 84 ? -30.108 7.086 30.599 1.00 84.31 84 TYR A O 1
ATOM 636 N N . ARG A 1 85 ? -30.396 7.671 28.457 1.00 87.31 85 ARG A N 1
ATOM 637 C CA . ARG A 1 85 ? -29.558 8.873 28.532 1.00 87.31 85 ARG A CA 1
ATOM 638 C C . ARG A 1 85 ? -30.433 10.115 28.624 1.00 87.31 85 ARG A C 1
ATOM 640 O O . ARG A 1 85 ? -31.214 10.378 27.712 1.00 87.31 85 ARG A O 1
ATOM 647 N N . ASP A 1 86 ? -30.258 10.906 29.677 1.00 91.81 86 ASP A N 1
ATOM 648 C CA . ASP A 1 86 ? -30.873 12.231 29.762 1.00 91.81 86 ASP A CA 1
ATOM 649 C C . ASP A 1 86 ? -30.215 13.167 28.725 1.00 91.81 86 ASP A C 1
ATOM 651 O O . ASP A 1 86 ? -29.008 13.422 28.812 1.00 91.81 86 ASP A O 1
ATOM 655 N N . PRO A 1 87 ? -30.965 13.704 27.746 1.00 82.75 87 PRO A N 1
ATOM 656 C CA . PRO A 1 87 ? -30.411 14.561 26.701 1.00 82.75 87 PRO A CA 1
ATOM 657 C C . PRO A 1 87 ? -29.920 15.919 27.217 1.00 82.75 87 PRO A C 1
ATOM 659 O O . PRO A 1 87 ? -29.109 16.559 26.551 1.00 82.75 87 PRO A O 1
ATOM 662 N N . LYS A 1 88 ? -30.390 16.378 28.384 1.00 83.00 88 LYS A N 1
ATOM 663 C CA . LYS A 1 88 ? -30.015 17.688 28.941 1.00 83.00 88 LYS A CA 1
ATOM 664 C C . LYS A 1 88 ? -28.737 17.619 29.765 1.00 83.00 88 LYS A C 1
ATOM 666 O O . LYS A 1 88 ? -27.944 18.554 29.745 1.00 83.00 88 LYS A O 1
ATOM 671 N N . THR A 1 89 ? -28.548 16.527 30.502 1.00 87.62 89 THR A N 1
ATOM 672 C CA . THR A 1 89 ? -27.433 16.385 31.453 1.00 87.62 89 THR A CA 1
ATOM 673 C C . THR A 1 89 ? -26.393 15.360 31.015 1.00 87.62 89 THR A C 1
ATOM 675 O O . THR A 1 89 ? -25.301 15.313 31.576 1.00 87.62 89 THR A O 1
ATOM 678 N N . GLY A 1 90 ? -26.717 14.520 30.030 1.00 87.38 90 GLY A N 1
ATOM 679 C CA . GLY A 1 90 ? -25.867 13.425 29.577 1.00 87.38 90 GLY A CA 1
ATOM 680 C C . GLY A 1 90 ? -25.769 12.259 30.562 1.00 87.38 90 GLY A C 1
ATOM 681 O O . GLY A 1 90 ? -25.022 11.322 30.285 1.00 87.38 90 GLY A O 1
ATOM 682 N N . LYS A 1 91 ? -26.498 12.299 31.685 1.00 87.81 91 LYS A N 1
ATOM 683 C CA . LYS A 1 91 ? -26.490 11.242 32.699 1.00 87.81 91 LYS A CA 1
ATOM 684 C C . LYS A 1 91 ? -27.164 9.978 32.173 1.00 87.81 91 LYS A C 1
ATOM 686 O O . LYS A 1 91 ? -28.159 10.051 31.455 1.00 87.81 91 LYS A O 1
ATOM 691 N N . LEU A 1 92 ? -26.612 8.831 32.553 1.00 87.50 92 LEU A N 1
ATOM 692 C CA . LEU A 1 92 ? -27.163 7.513 32.260 1.00 87.50 92 LEU A CA 1
ATOM 693 C C . LEU A 1 92 ? -27.999 7.049 33.457 1.00 87.50 92 LEU A C 1
ATOM 695 O O . LEU A 1 92 ? -27.525 7.090 34.591 1.00 87.50 92 LEU A O 1
ATOM 699 N N . ILE A 1 93 ? -29.238 6.643 33.201 1.00 86.12 93 ILE A N 1
ATOM 700 C CA . ILE A 1 93 ? -30.202 6.166 34.192 1.00 86.12 93 ILE A CA 1
ATOM 701 C C . ILE A 1 93 ? -30.454 4.695 33.900 1.00 86.12 93 ILE A C 1
ATOM 703 O O . ILE A 1 93 ? -30.957 4.371 32.829 1.00 86.12 93 ILE A O 1
ATOM 707 N N . LEU A 1 94 ? -30.106 3.825 34.844 1.00 86.94 94 LEU A N 1
ATOM 708 C CA . LEU A 1 94 ? -30.411 2.402 34.780 1.00 86.94 94 LEU A CA 1
ATOM 709 C C . LEU A 1 94 ? -31.734 2.137 35.500 1.00 86.94 94 LEU A C 1
ATOM 711 O O . LEU A 1 94 ? -31.894 2.512 36.662 1.00 86.94 94 LEU A O 1
ATOM 715 N N . ILE A 1 95 ? -32.663 1.501 34.797 1.00 80.88 95 ILE A N 1
ATOM 716 C CA . ILE A 1 95 ? -33.906 0.977 35.355 1.00 80.88 95 ILE A CA 1
ATOM 717 C C . ILE A 1 95 ? -33.745 -0.542 35.371 1.00 80.88 95 ILE A C 1
ATOM 719 O O . ILE A 1 95 ? -33.797 -1.181 34.318 1.00 80.88 95 ILE A O 1
ATOM 723 N N . GLY A 1 96 ? -33.447 -1.079 36.554 1.00 78.31 96 GLY A N 1
ATOM 724 C CA . GLY A 1 96 ? -33.512 -2.514 36.823 1.00 78.31 96 GLY A CA 1
ATOM 725 C C . GLY A 1 96 ? -34.950 -2.927 37.132 1.00 78.31 96 GLY A C 1
ATOM 726 O O . GLY A 1 96 ? -35.736 -2.083 37.570 1.00 78.31 96 GLY A O 1
ATOM 727 N N . ASP A 1 97 ? -35.275 -4.193 36.875 1.00 64.06 97 ASP A N 1
ATOM 728 C CA . ASP A 1 97 ? -36.528 -4.813 37.328 1.00 64.06 97 ASP A CA 1
ATOM 729 C C . ASP A 1 97 ? -36.558 -4.984 38.859 1.00 64.06 97 ASP A C 1
ATOM 731 O O . ASP A 1 97 ? -35.484 -5.243 39.456 1.00 64.06 97 ASP A O 1
#

pLDDT: mean 71.97, std 14.54, range [41.62, 96.31]